Protein AF-A0A519BKD5-F1 (afdb_monomer)

Sequence (151 aa):
MDFRKSNKISNFLIKERFYGYGSNQFYNVLSQEQIDLIDDLTKEISFEKAEEIFNAKNYEDPSMRGRQSINPLKKIGLVLIKDGKVLHPTQKPEEMLKRIILASSNKGDIVLDPFLGSGTTAYIAKKYGRNWIGIEQDKQYVKIAEERMKK

pLDDT: mean 74.2, std 19.15, range [37.12, 98.5]

Secondary structure (DSSP, 8-state):
--TTTT-EEEHHHHHHHSTTTTSHHHHTTS-HHHHHHHH-TT-EEEHHHHHHHHHTT-----SS-SSS---HHHHH----EETTEE--TT---HHHHHHHHHHH--TTPEEEETT-TTTHHHHHHHHTT-EEEE----HHHHHHHHHHHT-

Mean predicted aligned error: 13.87 Å

Structure (mmCIF, N/CA/C/O backbone):
data_AF-A0A519BKD5-F1
#
_entry.id   AF-A0A519BKD5-F1
#
loop_
_atom_site.group_PDB
_atom_site.id
_atom_site.type_symbol
_atom_site.label_atom_id
_atom_site.label_alt_id
_atom_site.label_comp_id
_atom_site.label_asym_id
_atom_site.label_entity_id
_atom_site.label_seq_id
_atom_site.pdbx_PDB_ins_code
_atom_site.Cartn_x
_atom_site.Cartn_y
_atom_site.Cartn_z
_atom_site.occupancy
_atom_site.B_iso_or_equiv
_atom_site.auth_seq_id
_atom_site.auth_comp_id
_atom_site.auth_asym_id
_atom_site.auth_atom_id
_atom_site.pdbx_PDB_model_num
ATOM 1 N N . MET A 1 1 ? 1.655 25.065 -18.951 1.00 37.12 1 MET A N 1
ATOM 2 C CA . MET A 1 1 ? 3.046 24.586 -18.815 1.00 37.12 1 MET A CA 1
ATOM 3 C C . MET A 1 1 ? 3.014 23.094 -19.093 1.00 37.12 1 MET A C 1
ATOM 5 O O . MET A 1 1 ? 2.212 22.408 -18.471 1.00 37.12 1 MET A O 1
ATOM 9 N N . ASP A 1 2 ? 3.725 22.633 -20.121 1.00 39.66 2 ASP A N 1
ATOM 10 C CA . ASP A 1 2 ? 3.624 21.256 -20.618 1.00 39.66 2 ASP A CA 1
ATOM 11 C C . ASP A 1 2 ? 4.171 20.279 -19.567 1.00 39.66 2 ASP A C 1
ATOM 13 O O . ASP A 1 2 ? 5.379 20.203 -19.346 1.00 39.66 2 ASP A O 1
ATOM 17 N N . PHE A 1 3 ? 3.263 19.582 -18.877 1.00 39.22 3 PHE A N 1
ATOM 18 C CA . PHE A 1 3 ? 3.542 18.702 -17.733 1.00 39.22 3 PHE A CA 1
ATOM 19 C C . PHE A 1 3 ? 4.550 17.583 -18.047 1.00 39.22 3 PHE A C 1
ATOM 21 O O . PHE A 1 3 ? 5.060 16.947 -17.130 1.00 39.22 3 PHE A O 1
ATOM 28 N N . ARG A 1 4 ? 4.814 17.317 -19.332 1.00 45.62 4 ARG A N 1
ATOM 29 C CA . ARG A 1 4 ? 5.665 16.224 -19.819 1.00 45.62 4 ARG A CA 1
ATOM 30 C C . ARG A 1 4 ? 7.160 16.550 -19.763 1.00 45.62 4 ARG A C 1
ATOM 32 O O . ARG A 1 4 ? 7.947 15.649 -19.505 1.00 45.62 4 ARG A O 1
ATOM 39 N N . LYS A 1 5 ? 7.538 17.827 -19.902 1.00 48.81 5 LYS A N 1
ATOM 40 C CA . LYS A 1 5 ? 8.941 18.246 -20.101 1.00 48.81 5 LYS A CA 1
ATOM 41 C C . LYS A 1 5 ? 9.814 18.237 -18.841 1.00 48.81 5 LYS A C 1
ATOM 43 O O . LYS A 1 5 ? 11.030 18.330 -18.939 1.00 48.81 5 LYS A O 1
ATOM 48 N N . SER A 1 6 ? 9.215 18.169 -17.650 1.00 52.66 6 SER A N 1
ATOM 49 C CA . SER A 1 6 ? 9.945 18.205 -16.370 1.00 52.66 6 SER A CA 1
ATOM 50 C C . SER A 1 6 ? 10.060 16.847 -15.675 1.00 52.66 6 SER A C 1
ATOM 52 O O . SER A 1 6 ? 10.684 16.768 -14.619 1.00 52.66 6 SER A O 1
ATOM 54 N N . ASN A 1 7 ? 9.445 15.790 -16.216 1.00 57.78 7 ASN A N 1
ATOM 55 C CA . ASN A 1 7 ? 9.379 14.494 -15.544 1.00 57.78 7 ASN A CA 1
ATOM 56 C C . ASN A 1 7 ? 10.500 13.567 -16.016 1.00 57.78 7 ASN A C 1
ATOM 58 O O . ASN A 1 7 ? 10.767 13.432 -17.211 1.00 57.78 7 ASN A O 1
ATOM 62 N N . LYS A 1 8 ? 11.119 12.885 -15.054 1.00 61.03 8 LYS A N 1
ATOM 63 C CA . LYS A 1 8 ? 12.074 11.805 -15.290 1.00 61.03 8 LYS A CA 1
ATOM 64 C C . LYS A 1 8 ? 11.456 10.468 -14.892 1.00 61.03 8 LYS A C 1
ATOM 66 O O . LYS A 1 8 ? 10.539 10.424 -14.073 1.00 61.03 8 LYS A O 1
ATOM 71 N N . ILE A 1 9 ? 11.948 9.384 -15.476 1.00 64.31 9 ILE A N 1
ATOM 72 C CA . ILE A 1 9 ? 11.529 8.012 -15.194 1.00 64.31 9 ILE A CA 1
ATOM 73 C C . ILE A 1 9 ? 12.740 7.254 -14.658 1.00 64.31 9 ILE A C 1
ATOM 75 O O . ILE A 1 9 ? 13.812 7.274 -15.256 1.00 64.31 9 ILE A O 1
ATOM 79 N N . SER A 1 10 ? 12.566 6.590 -13.518 1.00 64.56 10 SER A N 1
ATOM 80 C CA . SER A 1 10 ? 13.600 5.733 -12.941 1.00 64.56 10 SER A CA 1
ATOM 81 C C . SER A 1 10 ? 13.674 4.407 -13.697 1.00 64.56 10 SER A C 1
ATOM 83 O O . SER A 1 10 ? 12.657 3.719 -13.839 1.00 64.56 10 SER A O 1
ATOM 85 N N . ASN A 1 11 ? 14.879 4.010 -14.104 1.00 64.75 11 ASN A N 1
ATOM 86 C CA . ASN A 1 11 ? 15.125 2.714 -14.740 1.00 64.75 11 ASN A CA 1
ATOM 87 C C . ASN A 1 11 ? 14.787 1.529 -13.823 1.00 64.75 11 ASN A C 1
ATOM 89 O O . ASN A 1 11 ? 14.297 0.499 -14.284 1.00 64.75 11 ASN A O 1
ATOM 93 N N . PHE A 1 12 ? 14.917 1.700 -12.504 1.00 58.62 12 PHE A N 1
ATOM 94 C CA . PHE A 1 12 ? 14.463 0.711 -11.525 1.00 58.62 12 PHE A CA 1
ATOM 95 C C . PHE A 1 12 ? 12.966 0.384 -11.672 1.00 58.62 12 PHE A C 1
ATOM 97 O O . PHE A 1 12 ? 12.564 -0.776 -11.608 1.00 58.62 12 PHE A O 1
ATOM 104 N N . LEU A 1 13 ? 12.125 1.390 -11.940 1.00 59.19 13 LEU A N 1
ATOM 105 C CA . LEU A 1 13 ? 10.697 1.161 -12.179 1.00 59.19 13 LEU A CA 1
ATOM 106 C C . LEU A 1 13 ? 10.431 0.485 -13.518 1.00 59.19 13 LEU A C 1
ATOM 108 O O . LEU A 1 13 ? 9.419 -0.207 -13.639 1.00 59.19 13 LEU A O 1
ATOM 112 N N . ILE A 1 14 ? 11.307 0.693 -14.505 1.00 66.25 14 ILE A N 1
ATOM 113 C CA . ILE A 1 14 ? 11.213 0.003 -15.788 1.00 66.25 14 ILE A CA 1
ATOM 114 C C . ILE A 1 14 ? 11.354 -1.500 -15.555 1.00 66.25 14 ILE A C 1
ATOM 116 O O . ILE A 1 14 ? 10.453 -2.259 -15.906 1.00 66.25 14 ILE A O 1
ATOM 120 N N . LYS A 1 15 ? 12.392 -1.919 -14.834 1.00 66.00 15 LYS A N 1
ATOM 121 C CA . LYS A 1 15 ? 12.595 -3.323 -14.463 1.00 66.00 15 LYS A CA 1
ATOM 122 C C . LYS A 1 15 ? 11.409 -3.939 -13.711 1.00 66.00 15 LYS A C 1
ATOM 124 O O . LYS A 1 15 ? 10.929 -5.002 -14.089 1.00 66.00 15 LYS A O 1
ATOM 129 N N . GLU A 1 16 ? 10.926 -3.281 -12.659 1.00 60.91 16 GLU A N 1
ATOM 130 C CA . GLU A 1 16 ? 9.916 -3.870 -11.763 1.00 60.91 16 GLU A CA 1
ATOM 131 C C . GLU A 1 16 ? 8.499 -3.899 -12.358 1.00 60.91 16 GLU A C 1
ATOM 133 O O . GLU A 1 16 ? 7.660 -4.704 -11.953 1.00 60.91 16 GLU A O 1
ATOM 138 N N . ARG A 1 17 ? 8.182 -2.992 -13.292 1.00 58.53 17 ARG A N 1
ATOM 139 C CA . ARG A 1 17 ? 6.793 -2.775 -13.742 1.00 58.53 17 ARG A CA 1
ATOM 140 C C . ARG A 1 17 ? 6.544 -3.124 -15.202 1.00 58.53 17 ARG A C 1
ATOM 142 O O . ARG A 1 17 ? 5.379 -3.161 -15.612 1.00 58.53 17 ARG A O 1
ATOM 149 N N . PHE A 1 18 ? 7.589 -3.375 -15.987 1.00 65.19 18 PHE A N 1
ATOM 150 C CA . PHE A 1 18 ? 7.457 -3.615 -17.418 1.00 65.19 18 PHE A CA 1
ATOM 151 C C . PHE A 1 18 ? 7.514 -5.107 -17.704 1.00 65.19 18 PHE A C 1
ATOM 153 O O . PHE A 1 18 ? 8.515 -5.788 -17.493 1.00 65.19 18 PHE A O 1
ATOM 160 N N . TYR A 1 19 ? 6.395 -5.618 -18.209 1.00 54.75 19 TYR A N 1
ATOM 161 C CA . TYR A 1 19 ? 6.272 -7.022 -18.557 1.00 54.75 19 TYR A CA 1
ATOM 162 C C . TYR A 1 19 ? 7.242 -7.369 -19.692 1.00 54.75 19 TYR A C 1
ATOM 164 O O . TYR A 1 19 ? 7.214 -6.733 -20.745 1.00 54.75 19 TYR A O 1
ATOM 172 N N . GLY A 1 20 ? 8.090 -8.373 -19.468 1.00 64.69 20 GLY A N 1
ATOM 173 C CA . GLY A 1 20 ? 9.079 -8.828 -20.441 1.00 64.69 20 GLY A CA 1
ATOM 174 C C . GLY A 1 20 ? 10.465 -8.192 -20.312 1.00 64.69 20 GLY A C 1
ATOM 175 O O . GLY A 1 20 ? 11.345 -8.618 -21.054 1.00 64.69 20 GLY A O 1
ATOM 176 N N . TYR A 1 21 ? 10.706 -7.244 -19.393 1.00 71.94 21 TYR A N 1
ATOM 177 C CA . TYR A 1 21 ? 12.068 -6.768 -19.098 1.00 71.94 21 TYR A CA 1
ATOM 178 C C . TYR A 1 21 ? 13.017 -7.958 -18.845 1.00 71.94 21 TYR A C 1
ATOM 180 O O . TYR A 1 21 ? 12.636 -8.916 -18.168 1.00 71.94 21 TYR A O 1
ATOM 188 N N . GLY A 1 22 ? 14.220 -7.940 -19.427 1.00 72.75 22 GLY A N 1
ATOM 189 C CA . GLY A 1 22 ? 15.150 -9.076 -19.383 1.00 72.75 22 GLY A CA 1
ATOM 190 C C . GLY A 1 22 ? 14.951 -10.132 -20.484 1.00 72.75 22 GLY A C 1
ATOM 191 O O . GLY A 1 22 ? 15.776 -11.032 -20.616 1.00 72.75 22 GLY A O 1
ATOM 192 N N . SER A 1 23 ? 13.884 -10.056 -21.287 1.00 78.19 23 SER A N 1
ATOM 193 C CA . SER A 1 23 ? 13.641 -11.005 -22.384 1.00 78.19 23 SER A CA 1
ATOM 194 C C . SER A 1 23 ? 14.219 -10.525 -23.716 1.00 78.19 23 SER A C 1
ATOM 196 O O . SER A 1 23 ? 14.228 -9.331 -24.012 1.00 78.19 23 SER A O 1
ATOM 198 N N . ASN A 1 24 ? 14.591 -11.463 -24.594 1.00 77.62 24 ASN A N 1
ATOM 199 C CA . ASN A 1 24 ? 15.016 -11.135 -25.962 1.00 77.62 24 ASN A CA 1
ATOM 200 C C . ASN A 1 24 ? 13.957 -10.307 -26.709 1.00 77.62 24 ASN A C 1
ATOM 202 O O . ASN A 1 24 ? 14.295 -9.381 -27.438 1.00 77.62 24 ASN A O 1
ATOM 206 N N . GLN A 1 25 ? 12.668 -10.574 -26.478 1.00 73.00 25 GLN A N 1
ATOM 207 C CA . GLN A 1 25 ? 11.566 -9.804 -27.063 1.00 73.00 25 GLN A CA 1
ATOM 208 C C . GLN A 1 25 ? 11.508 -8.354 -26.549 1.00 73.00 25 GLN A C 1
ATOM 210 O O . GLN A 1 25 ? 11.042 -7.452 -27.246 1.00 73.00 25 GLN A O 1
ATOM 215 N N . PHE A 1 26 ? 11.998 -8.088 -25.340 1.00 74.62 26 PHE A N 1
ATOM 216 C CA . PHE A 1 26 ? 12.087 -6.734 -24.801 1.00 74.62 26 PHE A CA 1
ATOM 217 C C . PHE A 1 26 ? 13.289 -5.952 -25.334 1.00 74.62 26 PHE A C 1
ATOM 219 O O . PHE A 1 26 ? 13.199 -4.734 -25.435 1.00 74.62 26 PHE A O 1
ATOM 226 N N . TYR A 1 27 ? 14.345 -6.602 -25.814 1.00 81.25 27 TYR A N 1
ATOM 227 C CA . TYR A 1 27 ? 15.517 -5.897 -26.354 1.00 81.25 27 TYR A CA 1
ATOM 228 C C . TYR A 1 27 ? 15.605 -5.887 -27.888 1.00 81.25 27 TYR A C 1
ATOM 230 O O . TYR A 1 27 ? 16.232 -5.002 -28.450 1.00 81.25 27 TYR A O 1
ATOM 238 N N . ASN A 1 28 ? 14.900 -6.786 -28.583 1.00 80.19 28 ASN A N 1
ATOM 239 C CA . ASN A 1 28 ? 15.027 -7.042 -30.031 1.00 80.19 28 ASN A CA 1
ATOM 240 C C . ASN A 1 28 ? 14.899 -5.854 -31.013 1.00 80.19 28 ASN A C 1
ATOM 242 O O . ASN A 1 28 ? 15.297 -6.008 -32.161 1.00 80.19 28 ASN A O 1
ATOM 246 N N . VAL A 1 29 ? 14.320 -4.717 -30.618 1.00 82.00 29 VAL A N 1
ATOM 247 C CA . VAL A 1 29 ? 14.152 -3.529 -31.487 1.00 82.00 29 VAL A CA 1
ATOM 248 C C . VAL A 1 29 ? 14.803 -2.274 -30.905 1.00 82.00 29 VAL A C 1
ATOM 250 O O . VAL A 1 29 ? 14.583 -1.178 -31.409 1.00 82.00 29 VAL A O 1
ATOM 253 N N . LEU A 1 30 ? 15.567 -2.424 -29.821 1.00 82.56 30 LEU A N 1
ATOM 254 C CA . LEU A 1 30 ? 16.282 -1.329 -29.175 1.00 82.56 30 LEU A CA 1
ATOM 255 C C . LEU A 1 30 ? 17.727 -1.290 -29.674 1.00 82.56 30 LEU A C 1
ATOM 257 O O . LEU A 1 30 ? 18.336 -2.334 -29.912 1.00 82.56 30 LEU A O 1
ATOM 261 N N . SER A 1 31 ? 18.284 -0.089 -29.819 1.00 86.75 31 SER A N 1
ATOM 262 C CA . SER A 1 31 ? 19.718 0.069 -30.075 1.00 86.75 31 SER A CA 1
ATOM 263 C C . SER A 1 31 ? 20.531 -0.280 -28.826 1.00 86.75 31 SER A C 1
ATOM 265 O O . SER A 1 31 ? 20.029 -0.173 -27.709 1.00 86.75 31 SER A O 1
ATOM 267 N N . GLN A 1 32 ? 21.809 -0.638 -28.989 1.00 84.19 32 GLN A N 1
ATOM 268 C CA . GLN A 1 32 ? 22.679 -0.946 -27.846 1.00 84.19 32 GLN A CA 1
ATOM 269 C C . GLN A 1 32 ? 22.750 0.217 -26.841 1.00 84.19 32 GLN A C 1
ATOM 271 O O . GLN A 1 32 ? 22.662 -0.002 -25.642 1.00 84.19 32 GLN A O 1
ATOM 276 N N . GLU A 1 33 ? 22.789 1.460 -27.328 1.00 85.69 33 GLU A N 1
ATOM 277 C CA . GLU A 1 33 ? 22.758 2.661 -26.484 1.00 85.69 33 GLU A CA 1
ATOM 278 C C . GLU A 1 33 ? 21.468 2.759 -25.649 1.00 85.69 33 GLU A C 1
ATOM 280 O O . GLU A 1 33 ? 21.506 3.125 -24.475 1.00 85.69 33 GLU A O 1
ATOM 285 N N . GLN A 1 34 ? 20.315 2.409 -26.229 1.00 83.81 34 GLN A N 1
ATOM 286 C CA . GLN A 1 34 ? 19.040 2.381 -25.508 1.00 83.81 34 GLN A CA 1
ATOM 287 C C . GLN A 1 34 ? 19.004 1.248 -24.474 1.00 83.81 34 GLN A C 1
ATOM 289 O O . GLN A 1 34 ? 18.456 1.442 -23.392 1.00 83.81 34 GLN A O 1
ATOM 294 N N . ILE A 1 35 ? 19.592 0.091 -24.787 1.00 83.94 35 ILE A N 1
ATOM 295 C CA . ILE A 1 35 ? 19.703 -1.046 -23.863 1.00 83.94 35 ILE A CA 1
ATOM 296 C C . ILE A 1 35 ? 20.567 -0.659 -22.660 1.00 83.94 35 ILE A C 1
ATOM 298 O O . ILE A 1 35 ? 20.094 -0.740 -21.528 1.00 83.94 35 ILE A O 1
ATOM 302 N N . ASP A 1 36 ? 21.775 -0.150 -22.904 1.00 84.88 36 ASP A N 1
ATOM 303 C CA . ASP A 1 36 ? 22.713 0.274 -21.859 1.00 84.88 36 ASP A CA 1
ATOM 304 C C . ASP A 1 36 ? 22.093 1.354 -20.961 1.00 84.88 36 ASP A C 1
ATOM 306 O O . ASP A 1 36 ? 22.282 1.364 -19.742 1.00 84.88 36 ASP A O 1
ATOM 310 N N . LEU A 1 37 ? 21.310 2.257 -21.557 1.00 81.69 37 LEU A N 1
ATOM 311 C CA . LEU A 1 37 ? 20.609 3.300 -20.825 1.00 81.69 37 LEU A CA 1
ATOM 312 C C . LEU A 1 37 ? 19.493 2.745 -19.935 1.00 81.69 37 LEU A C 1
ATOM 314 O O . LEU A 1 37 ? 19.326 3.255 -18.834 1.00 81.69 37 LEU A O 1
ATOM 318 N N . ILE A 1 38 ? 18.723 1.755 -20.390 1.00 77.19 38 ILE A N 1
ATOM 319 C CA . ILE A 1 38 ? 17.604 1.161 -19.637 1.00 77.19 38 ILE A CA 1
ATOM 320 C C . ILE A 1 38 ? 18.103 0.218 -18.534 1.00 77.19 38 ILE A C 1
ATOM 322 O O . ILE A 1 38 ? 17.506 0.167 -17.457 1.00 77.19 38 ILE A O 1
ATOM 326 N N . ASP A 1 39 ? 19.181 -0.521 -18.791 1.00 81.00 39 ASP A N 1
ATOM 327 C CA . ASP A 1 39 ? 19.734 -1.503 -17.855 1.00 81.00 39 ASP A CA 1
ATOM 328 C C . ASP A 1 39 ? 20.587 -0.861 -16.752 1.00 81.00 39 ASP A C 1
ATOM 330 O O . ASP A 1 39 ? 20.804 -1.468 -15.699 1.00 81.00 39 ASP A O 1
ATOM 334 N N . ASP A 1 40 ? 21.005 0.396 -16.924 1.00 80.50 40 ASP A N 1
ATOM 335 C CA . ASP A 1 40 ? 21.606 1.177 -15.848 1.00 80.50 40 ASP A CA 1
ATOM 336 C C . ASP A 1 40 ? 20.540 1.622 -14.833 1.00 80.50 40 ASP A C 1
ATOM 338 O O . ASP A 1 40 ? 19.983 2.724 -14.886 1.00 80.50 40 ASP A O 1
ATOM 342 N N . LEU A 1 41 ? 20.269 0.752 -13.860 1.00 71.12 41 LEU A N 1
ATOM 343 C CA . LEU A 1 41 ? 19.271 0.969 -12.805 1.00 71.12 41 LEU A CA 1
ATOM 344 C C . LEU A 1 41 ? 19.587 2.157 -11.881 1.00 71.12 41 LEU A C 1
ATOM 346 O O . LEU A 1 41 ? 18.731 2.542 -11.081 1.00 71.12 41 LEU A O 1
ATOM 350 N N . THR A 1 42 ? 20.794 2.726 -11.963 1.00 69.69 42 THR A N 1
ATOM 351 C CA . THR A 1 42 ? 21.203 3.894 -11.168 1.00 69.69 42 THR A CA 1
ATOM 352 C C . THR A 1 42 ? 20.817 5.218 -11.822 1.00 69.69 42 THR A C 1
ATOM 354 O O . THR A 1 42 ? 20.847 6.260 -11.165 1.00 69.69 42 THR A O 1
ATOM 357 N N . LYS A 1 43 ? 20.429 5.186 -13.101 1.00 70.00 43 LYS A N 1
ATOM 358 C CA . LYS A 1 43 ? 20.093 6.370 -13.887 1.00 70.00 43 LYS A CA 1
ATOM 359 C C . LYS A 1 43 ? 18.590 6.623 -13.974 1.00 70.00 43 LYS A C 1
ATOM 361 O O . LYS A 1 43 ? 17.736 5.750 -13.798 1.00 70.00 43 LYS A O 1
ATOM 366 N N . GLU A 1 44 ? 18.290 7.879 -14.270 1.00 71.44 44 GLU A N 1
ATOM 367 C CA . GLU A 1 44 ? 16.967 8.346 -14.654 1.00 71.44 44 GLU A CA 1
ATOM 368 C C . GLU A 1 44 ? 17.000 8.775 -16.121 1.00 71.44 44 GLU A C 1
ATOM 370 O O . GLU A 1 44 ? 17.962 9.409 -16.564 1.00 71.44 44 GLU A O 1
ATOM 375 N N . ILE A 1 45 ? 15.930 8.489 -16.856 1.00 73.75 45 ILE A N 1
ATOM 376 C CA . ILE A 1 45 ? 15.756 8.928 -18.244 1.00 73.75 45 ILE A CA 1
ATOM 377 C C . ILE A 1 45 ? 14.671 9.999 -18.331 1.00 73.75 45 ILE A C 1
ATOM 379 O O . ILE A 1 45 ? 13.736 10.011 -17.527 1.00 73.75 45 ILE A O 1
ATOM 383 N N . SER A 1 46 ? 14.783 10.923 -19.288 1.00 73.88 46 SER A N 1
ATOM 384 C CA . SER A 1 46 ? 13.707 11.893 -19.519 1.00 73.88 46 SER A CA 1
ATOM 385 C C . SER A 1 46 ? 12.470 11.198 -20.084 1.00 73.88 46 SER A C 1
ATOM 387 O O . SER A 1 46 ? 12.563 10.130 -20.699 1.00 73.88 46 SER A O 1
ATOM 389 N N . PHE A 1 47 ? 11.303 11.810 -19.888 1.00 67.94 47 PHE A N 1
ATOM 390 C CA . PHE A 1 47 ? 10.061 11.304 -20.461 1.00 67.94 47 PHE A CA 1
ATOM 391 C C . PHE A 1 47 ? 10.144 11.185 -21.989 1.00 67.94 47 PHE A C 1
ATOM 393 O O . PHE A 1 47 ? 9.718 10.171 -22.532 1.00 67.94 47 PHE A O 1
ATOM 400 N N . GLU A 1 48 ? 10.743 12.163 -22.674 1.00 72.81 48 GLU A N 1
ATOM 401 C CA . GLU A 1 48 ? 10.901 12.124 -24.133 1.00 72.81 48 GLU A CA 1
ATOM 402 C C . GLU A 1 48 ? 11.763 10.937 -24.572 1.00 72.81 48 GLU A C 1
ATOM 404 O O . GLU A 1 48 ? 11.429 10.249 -25.536 1.00 72.81 48 GLU A O 1
ATOM 409 N N . LYS A 1 49 ? 12.846 10.648 -23.837 1.00 76.94 49 LYS A N 1
ATOM 410 C CA . LYS A 1 49 ? 13.724 9.522 -24.168 1.00 76.94 49 LYS A CA 1
ATOM 411 C C . LYS A 1 49 ? 13.052 8.178 -23.901 1.00 76.94 49 LYS A C 1
ATOM 413 O O . LYS A 1 49 ? 13.202 7.246 -24.686 1.00 76.94 49 LYS A O 1
ATOM 418 N N . ALA A 1 50 ? 12.271 8.085 -22.828 1.00 75.31 50 ALA A N 1
ATOM 419 C CA . ALA A 1 50 ? 11.439 6.918 -22.567 1.00 75.31 50 ALA A CA 1
ATOM 420 C C . ALA A 1 50 ? 10.377 6.722 -23.663 1.00 75.31 50 ALA A C 1
ATOM 422 O O . ALA A 1 50 ? 10.142 5.600 -24.102 1.00 75.31 50 ALA A O 1
ATOM 423 N N . GLU A 1 51 ? 9.748 7.802 -24.126 1.00 72.00 51 GLU A N 1
ATOM 424 C CA . GLU A 1 51 ? 8.761 7.775 -25.207 1.00 72.00 51 GLU A CA 1
ATOM 425 C C . GLU A 1 51 ? 9.369 7.303 -26.527 1.00 72.00 51 GLU A C 1
ATOM 427 O O . GLU A 1 51 ? 8.786 6.439 -27.177 1.00 72.00 51 GLU A O 1
ATOM 432 N N . GLU A 1 52 ? 10.566 7.769 -26.878 1.00 77.12 52 GLU A N 1
ATOM 433 C CA . GLU A 1 52 ? 11.327 7.275 -28.032 1.00 77.12 52 GLU A CA 1
ATOM 434 C C . GLU A 1 52 ? 11.540 5.751 -27.961 1.00 77.12 52 GLU A C 1
ATOM 436 O O . GLU A 1 52 ? 11.187 5.021 -28.890 1.00 77.12 52 GLU A O 1
ATOM 441 N N . ILE A 1 53 ? 12.042 5.260 -26.825 1.00 76.50 53 ILE A N 1
ATOM 442 C CA . ILE A 1 53 ? 12.331 3.839 -26.581 1.00 76.50 53 ILE A CA 1
ATOM 443 C C . ILE A 1 53 ? 11.060 2.983 -26.663 1.00 76.50 53 ILE A C 1
ATOM 445 O O . ILE A 1 53 ? 11.041 1.927 -27.298 1.00 76.50 53 ILE A O 1
ATOM 449 N N . PHE A 1 54 ? 9.982 3.414 -26.006 1.00 72.50 54 PHE A N 1
ATOM 450 C CA . PHE A 1 54 ? 8.748 2.635 -25.941 1.00 72.50 54 PHE A CA 1
ATOM 451 C C . PHE A 1 54 ? 7.901 2.768 -27.209 1.00 72.50 54 PHE A C 1
ATOM 453 O O . PHE A 1 54 ? 7.166 1.841 -27.535 1.00 72.50 54 PHE A O 1
ATOM 460 N N . ASN A 1 55 ? 8.020 3.845 -27.980 1.00 72.38 55 ASN A N 1
ATOM 461 C CA . ASN A 1 55 ? 7.363 3.929 -29.284 1.00 72.38 55 ASN A CA 1
ATOM 462 C C . ASN A 1 55 ? 8.085 3.086 -30.343 1.00 72.38 55 ASN A C 1
ATOM 464 O O . ASN A 1 55 ? 7.410 2.487 -31.176 1.00 72.38 55 ASN A O 1
ATOM 468 N N . ALA A 1 56 ? 9.414 2.926 -30.257 1.00 71.88 56 ALA A N 1
ATOM 469 C CA . ALA A 1 56 ? 10.174 2.024 -31.135 1.00 71.88 56 ALA A CA 1
ATOM 470 C C . ALA A 1 56 ? 9.702 0.557 -31.056 1.00 71.88 56 ALA A C 1
ATOM 472 O O . ALA A 1 56 ? 9.897 -0.223 -31.986 1.00 71.88 56 ALA A O 1
ATOM 473 N N . LYS A 1 57 ? 9.029 0.181 -29.962 1.00 69.88 57 LYS A N 1
ATOM 474 C CA . LYS A 1 57 ? 8.453 -1.152 -29.757 1.00 69.88 57 LYS A CA 1
ATOM 475 C C . LYS A 1 57 ? 7.186 -1.437 -30.562 1.00 69.88 57 LYS A C 1
ATOM 477 O O . LYS A 1 57 ? 6.770 -2.592 -30.559 1.00 69.88 57 LYS A O 1
ATOM 482 N N . ASN A 1 58 ? 6.589 -0.438 -31.226 1.00 65.81 58 ASN A N 1
AT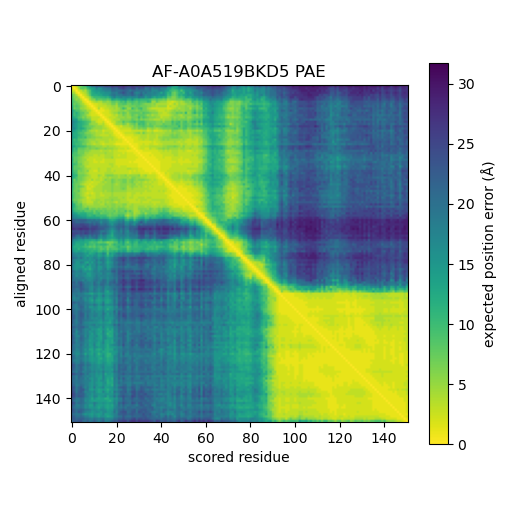OM 483 C CA . ASN A 1 58 ? 5.356 -0.576 -32.015 1.00 65.81 58 ASN A CA 1
ATOM 484 C C . ASN A 1 58 ? 4.283 -1.410 -31.290 1.00 65.81 58 ASN A C 1
ATOM 486 O O . ASN A 1 58 ? 3.774 -2.395 -31.815 1.00 65.81 58 ASN A O 1
ATOM 490 N N . TYR A 1 59 ? 3.975 -1.035 -30.044 1.00 63.34 59 TYR A N 1
ATOM 491 C CA . TYR A 1 59 ? 2.947 -1.702 -29.246 1.00 63.34 59 TYR A CA 1
ATOM 492 C C . TYR A 1 59 ? 1.582 -1.644 -29.957 1.00 63.34 59 TYR A C 1
ATOM 494 O O . TYR A 1 59 ? 0.961 -0.580 -30.006 1.00 63.34 59 TYR A O 1
ATOM 502 N N . GLU A 1 60 ? 1.098 -2.774 -30.474 1.00 55.59 60 GLU A N 1
ATOM 503 C CA . GLU A 1 60 ? -0.288 -2.920 -30.928 1.00 55.59 60 GLU A CA 1
ATOM 504 C C . GLU A 1 60 ? -1.188 -3.093 -29.699 1.00 55.59 60 GLU A C 1
ATOM 506 O O . GLU A 1 60 ? -1.058 -4.070 -28.964 1.00 55.59 60 GLU A O 1
ATOM 511 N N . ASP A 1 61 ? -2.056 -2.113 -29.430 1.00 51.44 61 ASP A N 1
ATOM 512 C CA . ASP A 1 61 ? -3.005 -2.152 -28.310 1.00 51.44 61 ASP A CA 1
ATOM 513 C C . ASP A 1 61 ? -4.182 -3.068 -28.696 1.00 51.44 61 ASP A C 1
ATOM 515 O O . ASP A 1 61 ? -4.998 -2.678 -29.540 1.00 51.44 61 ASP A O 1
ATOM 519 N N . PRO A 1 62 ? -4.287 -4.303 -28.167 1.00 47.00 62 PRO A N 1
ATOM 520 C CA . PRO A 1 62 ? -5.355 -5.203 -28.563 1.00 47.00 62 PRO A CA 1
ATOM 521 C C . PRO A 1 62 ? -6.664 -4.753 -27.910 1.00 47.00 62 PRO A C 1
ATOM 523 O O . PRO A 1 62 ? -6.708 -4.397 -26.733 1.00 47.00 62 PRO A O 1
ATOM 526 N N . SER A 1 63 ? -7.773 -4.868 -28.638 1.00 48.62 63 SER A N 1
ATOM 527 C CA . SER A 1 63 ? -9.120 -4.515 -28.165 1.00 48.62 63 SER A CA 1
ATOM 528 C C . SER A 1 63 ? -9.636 -5.353 -26.978 1.00 48.62 63 SER A C 1
ATOM 530 O O . SER A 1 63 ? -10.734 -5.097 -26.482 1.00 48.62 63 SER A O 1
ATOM 532 N N . MET A 1 64 ? -8.869 -6.335 -26.486 1.00 40.22 64 MET A N 1
ATOM 533 C CA . MET A 1 64 ? -9.239 -7.205 -25.367 1.00 40.22 64 MET A CA 1
ATOM 534 C C . MET A 1 64 ? -8.132 -7.342 -24.315 1.00 40.22 64 MET A C 1
ATOM 536 O O . MET A 1 64 ? -6.949 -7.470 -24.623 1.00 40.22 64 MET A O 1
ATOM 540 N N . ARG A 1 65 ? -8.553 -7.388 -23.040 1.00 48.94 65 ARG A N 1
ATOM 541 C CA . ARG A 1 65 ? -7.711 -7.688 -21.869 1.00 48.94 65 ARG A CA 1
ATOM 542 C C . ARG A 1 65 ? -7.111 -9.097 -21.990 1.00 48.94 65 ARG A C 1
ATOM 544 O O . ARG A 1 65 ? -7.725 -10.077 -21.583 1.00 48.94 65 ARG A O 1
ATOM 551 N N . GLY A 1 66 ? -5.889 -9.174 -22.503 1.00 40.00 66 GLY A N 1
ATOM 552 C CA . GLY A 1 66 ? -5.019 -10.349 -22.519 1.00 40.00 66 GLY A CA 1
ATOM 553 C C . GLY A 1 66 ? -3.568 -9.931 -22.268 1.00 40.00 66 GLY A C 1
ATOM 554 O O . GLY A 1 66 ? -3.256 -8.745 -22.299 1.00 40.00 66 GLY A O 1
ATOM 555 N N . ARG A 1 67 ? -2.685 -10.892 -21.962 1.00 44.59 67 ARG A N 1
ATOM 556 C CA . ARG A 1 67 ? -1.250 -10.705 -21.645 1.00 44.59 67 ARG A CA 1
ATOM 557 C C . ARG A 1 67 ? -0.429 -10.217 -22.855 1.00 44.59 67 ARG A C 1
ATOM 559 O O . ARG A 1 67 ? 0.510 -10.885 -23.271 1.00 44.59 67 ARG A O 1
ATOM 566 N N . GLN A 1 68 ? -0.786 -9.077 -23.430 1.00 49.38 68 GLN A N 1
ATOM 567 C CA . GLN A 1 68 ? 0.013 -8.383 -24.431 1.00 49.38 68 GLN A CA 1
ATOM 568 C C . GLN A 1 68 ? 0.176 -6.909 -24.060 1.00 49.38 68 GLN A C 1
ATOM 570 O O . GLN A 1 68 ? -0.568 -6.329 -23.266 1.00 49.38 68 GLN A O 1
ATOM 575 N N . SER A 1 69 ? 1.286 -6.375 -24.540 1.00 50.19 69 SER A N 1
ATOM 576 C CA . SER A 1 69 ? 2.017 -5.245 -23.997 1.00 50.19 69 SER A CA 1
ATOM 577 C C . SER A 1 69 ? 1.336 -3.918 -24.332 1.00 50.19 69 SER A C 1
ATOM 579 O O . SER A 1 69 ? 1.642 -3.293 -25.337 1.00 50.19 69 SER A O 1
ATOM 581 N N . ILE A 1 70 ? 0.420 -3.448 -23.481 1.00 53.97 70 ILE A N 1
ATOM 582 C CA . ILE A 1 70 ? 0.002 -2.036 -23.510 1.00 53.97 70 ILE A CA 1
ATOM 583 C C . ILE A 1 70 ? 1.264 -1.182 -23.367 1.00 53.97 70 ILE A C 1
ATOM 585 O O . ILE A 1 70 ? 2.083 -1.491 -22.494 1.00 53.97 70 ILE A O 1
ATOM 589 N N . ASN A 1 71 ? 1.395 -0.109 -24.166 1.00 58.84 71 ASN A N 1
ATOM 590 C CA . ASN A 1 71 ? 2.494 0.849 -24.020 1.00 58.84 71 ASN A CA 1
ATOM 591 C C . ASN A 1 71 ? 2.612 1.213 -22.528 1.00 58.84 71 ASN A C 1
ATOM 593 O O . ASN A 1 71 ? 1.675 1.778 -21.952 1.00 58.84 71 ASN A O 1
ATOM 597 N N . PRO A 1 72 ? 3.723 0.873 -21.869 1.00 57.38 72 PRO A N 1
ATOM 598 C CA . PRO A 1 72 ? 3.821 1.032 -20.428 1.00 57.38 72 PRO A CA 1
ATOM 599 C C . PRO A 1 72 ? 3.699 2.487 -19.963 1.00 57.38 72 PRO A C 1
ATOM 601 O O . PRO A 1 72 ? 3.216 2.722 -18.859 1.00 57.38 72 PRO A O 1
ATOM 604 N N . LEU A 1 73 ? 4.030 3.467 -20.815 1.00 58.75 73 LEU A N 1
ATOM 605 C CA . LEU A 1 73 ? 3.766 4.885 -20.544 1.00 58.75 73 LEU A CA 1
ATOM 606 C C . LEU A 1 73 ? 2.262 5.169 -20.428 1.00 58.75 73 LEU A C 1
ATOM 608 O O . LEU A 1 73 ? 1.848 5.958 -19.579 1.00 58.75 73 LEU A O 1
ATOM 612 N N . LYS A 1 74 ? 1.433 4.478 -21.224 1.00 55.84 74 LYS A N 1
ATOM 613 C CA . LYS A 1 74 ? -0.036 4.528 -21.130 1.00 55.84 74 LYS A CA 1
ATOM 614 C C . LYS A 1 74 ? -0.568 3.724 -19.938 1.00 55.84 74 LYS A C 1
ATOM 616 O O . LYS A 1 74 ? -1.535 4.148 -19.312 1.00 55.84 74 LYS A O 1
ATOM 621 N N . LYS A 1 75 ? 0.056 2.587 -19.598 1.00 54.94 75 LYS A N 1
ATOM 622 C CA . LYS A 1 75 ? -0.378 1.693 -18.503 1.00 54.94 75 LYS A CA 1
ATOM 623 C C . LYS A 1 75 ? -0.030 2.216 -17.105 1.00 54.94 75 LYS A C 1
ATOM 625 O O . LYS A 1 75 ? -0.776 1.966 -16.163 1.00 54.94 75 LYS A O 1
ATOM 630 N N . ILE A 1 76 ? 1.106 2.898 -16.955 1.00 53.91 76 ILE A N 1
ATOM 631 C CA . ILE A 1 76 ? 1.647 3.300 -15.646 1.00 53.91 76 ILE A CA 1
ATOM 632 C C . ILE A 1 76 ? 1.085 4.643 -15.173 1.00 53.91 76 ILE A C 1
ATOM 634 O O . ILE A 1 76 ? 1.154 4.903 -13.978 1.00 53.91 76 ILE A O 1
ATOM 638 N N . GLY A 1 77 ? 0.484 5.448 -16.059 1.00 46.38 77 GLY A N 1
ATOM 639 C CA . GLY A 1 77 ? -0.223 6.673 -15.682 1.00 46.38 77 GLY A CA 1
ATOM 640 C C . GLY A 1 77 ? 0.618 7.583 -14.785 1.00 46.38 77 GLY A C 1
ATOM 641 O O . GLY A 1 77 ? 0.401 7.618 -13.583 1.00 46.38 77 GLY A O 1
ATOM 642 N N . LEU A 1 78 ? 1.557 8.331 -15.375 1.00 41.16 78 LEU A N 1
ATOM 643 C CA . LEU A 1 78 ? 2.334 9.386 -14.7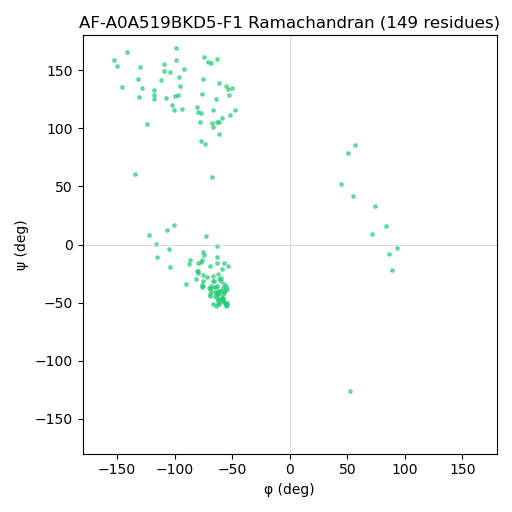04 1.00 41.16 78 LEU A CA 1
ATOM 644 C C . LEU A 1 78 ? 3.099 8.901 -13.455 1.00 41.16 78 LEU A C 1
ATOM 646 O O . LEU A 1 78 ? 2.669 9.084 -12.316 1.00 41.16 78 LEU A O 1
ATOM 650 N N . VAL A 1 79 ? 4.306 8.366 -13.656 1.00 47.00 79 VAL A N 1
ATOM 651 C CA . VAL A 1 79 ? 5.300 8.346 -12.573 1.00 47.00 79 VAL A CA 1
ATOM 652 C C . VAL A 1 79 ? 5.697 9.797 -12.298 1.00 47.00 79 VAL A C 1
ATOM 654 O O . VAL A 1 79 ? 6.457 10.395 -13.053 1.00 47.00 79 VAL A O 1
ATOM 657 N N . LEU A 1 80 ? 5.150 10.383 -11.236 1.00 42.50 80 LEU A N 1
ATOM 658 C CA . LEU A 1 80 ? 5.626 11.656 -10.707 1.00 42.50 80 LEU A CA 1
ATOM 659 C C . LEU A 1 80 ? 6.878 11.381 -9.870 1.00 42.50 80 LEU A C 1
ATOM 661 O O . LEU A 1 80 ? 6.807 10.733 -8.826 1.00 42.50 80 LEU A O 1
ATOM 665 N N . ILE A 1 81 ? 8.024 11.883 -10.319 1.00 46.44 81 ILE A N 1
ATOM 666 C CA . ILE A 1 81 ? 9.202 12.026 -9.463 1.00 46.44 81 ILE A CA 1
ATOM 667 C C . ILE A 1 81 ? 9.158 13.446 -8.905 1.00 46.44 81 ILE A C 1
ATOM 669 O O . ILE A 1 81 ? 9.212 14.415 -9.660 1.00 46.44 81 ILE A O 1
ATOM 673 N N . LYS A 1 82 ? 9.033 13.576 -7.582 1.00 42.75 82 LYS A N 1
ATOM 674 C CA . LYS A 1 82 ? 9.179 14.854 -6.877 1.00 42.75 82 LYS A CA 1
ATOM 675 C C . LYS A 1 82 ? 10.358 14.722 -5.918 1.00 42.75 82 LYS A C 1
ATOM 677 O O . LYS A 1 82 ? 10.391 13.782 -5.127 1.00 42.75 82 LYS A O 1
ATOM 682 N N . ASP A 1 83 ? 11.332 15.623 -6.028 1.00 45.72 83 ASP A N 1
ATOM 683 C CA . ASP A 1 83 ? 12.524 15.675 -5.168 1.00 45.72 83 ASP A CA 1
ATOM 684 C C . ASP A 1 83 ? 13.329 14.354 -5.123 1.00 45.72 83 ASP A C 1
ATOM 686 O O . ASP A 1 83 ? 13.744 13.897 -4.059 1.00 45.72 83 ASP A O 1
ATOM 690 N N . GLY A 1 84 ? 13.503 13.689 -6.276 1.00 41.62 84 GLY A N 1
ATOM 691 C CA . GLY A 1 84 ? 14.275 12.438 -6.390 1.00 41.62 84 GLY A CA 1
ATOM 692 C C . GLY A 1 84 ? 13.608 11.209 -5.761 1.00 41.62 84 GLY A C 1
ATOM 693 O O . GLY A 1 84 ? 14.228 10.154 -5.643 1.00 41.62 84 GLY A O 1
ATOM 694 N N . LYS A 1 85 ? 12.341 11.320 -5.342 1.00 39.78 85 LYS A N 1
ATOM 695 C CA . LYS A 1 85 ? 11.560 10.197 -4.818 1.00 39.78 85 LYS A CA 1
ATOM 696 C C . LYS A 1 85 ? 10.512 9.776 -5.830 1.00 39.78 85 LYS A C 1
ATOM 698 O O . LYS A 1 85 ? 9.674 10.573 -6.252 1.00 39.78 85 LYS A O 1
ATOM 703 N N . VAL A 1 86 ? 10.532 8.489 -6.163 1.00 44.72 86 VAL A N 1
ATOM 704 C CA . VAL A 1 86 ? 9.427 7.824 -6.849 1.00 44.72 86 VAL A CA 1
ATOM 705 C C . VAL A 1 86 ? 8.201 7.918 -5.941 1.00 44.72 86 VAL A C 1
ATOM 707 O O . VAL A 1 86 ? 8.110 7.205 -4.939 1.00 44.72 86 VAL A O 1
ATOM 710 N N . LEU A 1 87 ? 7.241 8.788 -6.270 1.00 46.31 87 LEU A N 1
ATOM 711 C CA . LEU A 1 87 ? 5.901 8.639 -5.712 1.00 46.31 87 LEU A CA 1
ATOM 712 C C . LEU A 1 87 ? 5.343 7.352 -6.299 1.00 46.31 87 LEU A C 1
ATOM 714 O O . LEU A 1 87 ? 5.190 7.236 -7.511 1.00 46.31 87 LEU A O 1
ATOM 718 N N . HIS A 1 88 ? 5.098 6.371 -5.434 1.00 44.41 88 HIS A N 1
ATOM 719 C CA . HIS A 1 88 ? 4.639 5.053 -5.834 1.00 44.41 88 HIS A CA 1
ATOM 720 C C . HIS A 1 88 ? 3.401 5.187 -6.745 1.00 44.41 88 HIS A C 1
ATOM 722 O O . HIS A 1 88 ? 2.338 5.567 -6.248 1.00 44.41 88 HIS A O 1
ATOM 728 N N . PRO A 1 89 ? 3.489 4.860 -8.052 1.00 42.06 89 PRO A N 1
ATOM 729 C CA . PRO A 1 89 ? 2.398 5.133 -8.999 1.00 42.06 89 PRO A CA 1
ATOM 730 C C . PRO A 1 89 ? 1.109 4.366 -8.671 1.00 42.06 89 PRO A C 1
ATOM 732 O O . PRO A 1 89 ? 0.035 4.678 -9.164 1.00 42.06 89 PRO A O 1
ATOM 735 N N . THR A 1 90 ? 1.212 3.336 -7.827 1.00 47.78 90 THR A N 1
ATOM 736 C CA . THR A 1 90 ? 0.103 2.470 -7.404 1.00 47.78 90 THR A CA 1
ATOM 737 C C . THR A 1 90 ? -0.343 2.718 -5.965 1.00 47.78 90 THR A C 1
ATOM 739 O O . THR A 1 90 ? -1.098 1.912 -5.415 1.00 47.78 90 THR A O 1
ATOM 742 N N . GLN A 1 91 ? 0.091 3.812 -5.324 1.00 53.28 91 GLN A N 1
ATOM 743 C CA . GLN A 1 91 ? -0.549 4.221 -4.079 1.00 53.28 91 GLN A CA 1
ATOM 744 C C . GLN A 1 91 ? -2.005 4.576 -4.386 1.00 53.28 91 GLN A C 1
ATOM 746 O O . GLN A 1 91 ? -2.293 5.606 -4.991 1.00 53.28 91 GLN A O 1
ATOM 751 N N . LYS A 1 92 ? -2.926 3.690 -3.988 1.00 65.31 92 LYS A N 1
ATOM 752 C CA . LYS A 1 92 ? -4.363 3.945 -4.100 1.00 65.31 92 LYS A CA 1
ATOM 753 C C . LYS A 1 92 ? -4.649 5.296 -3.433 1.00 65.31 92 LYS A C 1
ATOM 755 O O . LYS A 1 92 ? -4.202 5.480 -2.295 1.00 65.31 92 LYS A O 1
ATOM 760 N N . PRO A 1 93 ? -5.352 6.227 -4.101 1.00 76.38 93 PRO A N 1
ATOM 761 C CA . PRO A 1 93 ? -5.672 7.515 -3.506 1.00 76.38 93 PRO A CA 1
ATOM 762 C C . PRO A 1 93 ? -6.363 7.316 -2.157 1.00 76.38 93 PRO A C 1
ATOM 764 O O . PRO A 1 93 ? -7.284 6.504 -2.044 1.00 76.38 93 PRO A O 1
ATOM 767 N N . GLU A 1 94 ? -5.941 8.062 -1.138 1.00 85.06 94 GLU A N 1
ATOM 768 C CA . GLU A 1 94 ? -6.512 7.968 0.213 1.00 85.06 94 GLU A CA 1
ATOM 769 C C . GLU A 1 94 ? -8.031 8.154 0.207 1.00 85.06 94 GLU A C 1
ATOM 771 O O . GLU A 1 94 ? -8.752 7.430 0.891 1.00 85.06 94 GLU A O 1
ATOM 776 N N . GLU A 1 95 ? -8.527 9.057 -0.640 1.00 84.00 95 GLU A N 1
ATOM 777 C CA . GLU A 1 95 ? -9.955 9.334 -0.771 1.00 84.00 95 GLU A CA 1
ATOM 778 C C . GLU A 1 95 ? -10.744 8.136 -1.322 1.00 84.00 95 GLU A C 1
ATOM 780 O O . GLU A 1 95 ? -11.891 7.919 -0.932 1.00 84.00 95 GLU A O 1
ATOM 785 N N . MET A 1 96 ? -10.127 7.313 -2.177 1.00 87.44 96 MET A N 1
ATOM 786 C CA . MET A 1 96 ? -10.747 6.083 -2.673 1.00 87.44 96 MET A CA 1
ATOM 787 C C . MET A 1 96 ? -10.916 5.072 -1.535 1.00 87.44 96 MET A C 1
ATOM 789 O O . MET A 1 96 ? -12.017 4.569 -1.314 1.00 87.44 96 MET A O 1
ATOM 793 N N . LEU A 1 97 ? -9.842 4.803 -0.786 1.00 92.56 97 LEU A N 1
ATOM 794 C CA . LEU A 1 97 ? -9.884 3.849 0.326 1.00 92.56 97 LEU A CA 1
ATOM 795 C C . LEU A 1 97 ? -10.782 4.334 1.463 1.00 92.56 97 LEU A C 1
ATOM 797 O O . LEU A 1 97 ? -11.522 3.539 2.033 1.00 92.56 97 LEU A O 1
ATOM 801 N N . LYS A 1 98 ? -10.797 5.639 1.740 1.00 94.25 98 LYS A N 1
ATOM 802 C CA . LYS A 1 98 ? -11.726 6.254 2.691 1.00 94.25 98 LYS A CA 1
ATOM 803 C C . LYS A 1 98 ? -13.174 5.969 2.317 1.00 94.25 98 LYS A C 1
ATOM 805 O O . LYS A 1 98 ? -13.924 5.523 3.176 1.00 94.25 98 LYS A O 1
ATOM 810 N N . ARG A 1 99 ? -13.574 6.191 1.060 1.00 95.19 99 ARG A N 1
ATOM 811 C CA . ARG A 1 99 ? -14.951 5.912 0.614 1.00 95.19 99 ARG A CA 1
ATOM 812 C C . ARG A 1 99 ? -15.324 4.448 0.835 1.00 95.19 99 ARG A C 1
ATOM 814 O O . ARG A 1 99 ? -16.377 4.183 1.398 1.00 95.19 99 ARG A O 1
ATOM 821 N N . ILE A 1 100 ? -14.443 3.523 0.452 1.00 95.88 100 ILE A N 1
ATOM 822 C CA . ILE A 1 100 ? -14.673 2.078 0.604 1.00 95.88 100 ILE A CA 1
ATOM 823 C C . ILE A 1 100 ? -14.810 1.700 2.083 1.00 95.88 100 ILE A C 1
ATOM 825 O O . ILE A 1 100 ? -15.794 1.067 2.460 1.00 95.88 100 ILE A O 1
ATOM 829 N N . ILE A 1 101 ? -13.861 2.120 2.925 1.00 97.31 101 ILE A N 1
ATOM 830 C CA . ILE A 1 101 ? -13.846 1.794 4.357 1.00 97.31 101 ILE A CA 1
ATOM 831 C C . ILE A 1 101 ? -15.069 2.389 5.057 1.00 97.31 101 ILE A C 1
ATOM 833 O O . ILE A 1 101 ? -15.738 1.689 5.805 1.00 97.31 101 ILE A O 1
ATOM 837 N N . LEU A 1 102 ? -15.397 3.659 4.803 1.00 96.81 102 LEU A N 1
ATOM 838 C CA . LEU A 1 102 ? -16.544 4.305 5.444 1.00 96.81 102 LEU A CA 1
ATOM 839 C C . LEU A 1 102 ? -17.887 3.713 5.005 1.00 96.81 102 LEU A C 1
ATOM 841 O O . LEU A 1 102 ? -18.815 3.707 5.805 1.00 96.81 102 LEU A O 1
ATOM 845 N N . ALA A 1 103 ? -17.992 3.233 3.764 1.00 97.69 103 ALA A N 1
ATOM 846 C CA . ALA A 1 103 ? -19.212 2.612 3.254 1.00 97.69 103 ALA A CA 1
ATOM 847 C C . ALA A 1 103 ? -19.383 1.148 3.694 1.00 97.69 103 ALA A C 1
ATOM 849 O O . ALA A 1 103 ? -20.503 0.649 3.685 1.00 97.69 103 ALA A O 1
ATOM 850 N N . SER A 1 104 ? -18.292 0.461 4.055 1.00 96.94 104 SER A N 1
ATOM 851 C CA . SER A 1 104 ? -18.282 -0.999 4.261 1.00 96.94 104 SER A CA 1
ATOM 852 C C . SER A 1 104 ? -17.964 -1.425 5.696 1.00 96.94 104 SER A C 1
ATOM 854 O O . SER A 1 104 ? -17.874 -2.620 5.962 1.00 96.94 104 SER A O 1
ATOM 856 N N . SER A 1 105 ? -17.743 -0.481 6.616 1.00 98.00 105 SER A N 1
ATOM 857 C CA . SER A 1 105 ? -17.480 -0.777 8.028 1.00 98.00 105 SER A CA 1
ATOM 858 C C . SER A 1 105 ? -17.911 0.349 8.959 1.00 98.00 105 SER A C 1
ATOM 860 O O . SER A 1 105 ? -17.994 1.520 8.572 1.00 98.00 105 SER A O 1
ATOM 862 N N . ASN A 1 106 ? -18.111 0.009 10.225 1.00 98.19 106 ASN A N 1
ATOM 863 C CA . ASN A 1 106 ? -18.398 0.930 11.313 1.00 98.19 106 ASN A CA 1
ATOM 864 C C . ASN A 1 106 ? -17.136 1.251 12.124 1.00 98.19 106 ASN A C 1
ATOM 866 O O . ASN A 1 106 ? -16.076 0.651 11.953 1.00 98.19 106 ASN A O 1
ATOM 870 N N . LYS A 1 107 ? -17.226 2.249 13.009 1.00 98.12 107 LYS A N 1
ATOM 871 C CA . LYS A 1 107 ? -16.158 2.508 13.987 1.00 98.12 107 LYS A CA 1
ATOM 872 C C . LYS A 1 107 ? -15.993 1.285 14.897 1.00 98.12 107 LYS A C 1
ATOM 874 O O . LYS A 1 107 ? -16.988 0.723 15.337 1.00 98.12 107 LYS A O 1
ATOM 879 N N . GLY A 1 108 ? -14.752 0.918 15.200 1.00 98.12 108 GLY A N 1
ATOM 880 C CA . GLY A 1 108 ? -14.407 -0.261 16.002 1.00 98.12 108 GLY A CA 1
ATOM 881 C C . GLY A 1 108 ? -14.220 -1.554 15.200 1.00 98.12 108 GLY A C 1
ATOM 882 O O . GLY A 1 108 ? -13.490 -2.431 15.663 1.00 98.12 108 GLY A O 1
ATOM 883 N N . ASP A 1 109 ? -14.780 -1.650 13.989 1.00 98.50 109 ASP A N 1
ATOM 884 C CA . ASP A 1 109 ? -14.597 -2.816 13.116 1.00 98.50 109 ASP A CA 1
ATOM 885 C C . ASP A 1 109 ? -13.126 -3.001 12.713 1.00 98.50 109 ASP A C 1
ATOM 887 O O . ASP A 1 109 ? -12.323 -2.062 12.756 1.00 98.50 109 ASP A O 1
ATOM 891 N N . ILE A 1 110 ? -12.778 -4.219 12.288 1.00 98.38 110 ILE A N 1
ATOM 892 C CA . ILE A 1 110 ? -11.440 -4.576 11.805 1.00 98.38 110 ILE A CA 1
ATOM 893 C C . ILE A 1 110 ? -11.420 -4.571 10.273 1.00 98.38 110 ILE A C 1
ATOM 895 O O . ILE A 1 110 ? -12.218 -5.251 9.631 1.00 98.38 110 ILE A O 1
ATOM 899 N N . VAL A 1 111 ? -10.461 -3.854 9.686 1.00 98.12 111 VAL A N 1
ATOM 900 C CA . VAL A 1 111 ? -10.172 -3.885 8.244 1.00 98.12 111 VAL A CA 1
ATOM 901 C C . VAL A 1 111 ? -8.931 -4.741 7.981 1.00 98.12 111 VAL A C 1
ATOM 903 O O . VAL A 1 111 ? -7.849 -4.424 8.472 1.00 98.12 111 VAL A O 1
ATOM 906 N N . LEU A 1 112 ? -9.076 -5.804 7.188 1.00 97.81 112 LEU A N 1
ATOM 907 C CA . LEU A 1 112 ? -7.969 -6.660 6.751 1.00 97.81 112 LEU A CA 1
ATOM 908 C C . LEU A 1 112 ? -7.486 -6.254 5.353 1.00 97.81 112 LEU A C 1
ATOM 910 O O . LEU A 1 112 ? -8.280 -6.203 4.416 1.00 97.81 112 LEU A O 1
ATOM 914 N N . ASP A 1 113 ? -6.180 -6.039 5.209 1.00 96.31 113 ASP A N 1
ATOM 915 C CA . ASP A 1 113 ? -5.509 -5.891 3.916 1.00 96.31 113 ASP A CA 1
ATOM 916 C C . ASP A 1 113 ? -4.361 -6.911 3.788 1.00 96.31 113 ASP A C 1
ATOM 918 O O . ASP A 1 113 ? -3.305 -6.723 4.400 1.00 96.31 113 ASP A O 1
ATOM 922 N N . PRO A 1 114 ? -4.537 -8.005 3.023 1.00 96.88 114 PRO A N 1
ATOM 923 C CA . PRO A 1 114 ? -3.502 -9.024 2.873 1.00 96.88 114 PRO A CA 1
ATOM 924 C C . PRO A 1 114 ? -2.344 -8.595 1.952 1.00 96.88 114 PRO A C 1
ATOM 926 O O . PRO A 1 114 ? -1.368 -9.333 1.845 1.00 96.88 114 PRO A O 1
ATOM 929 N N . PHE A 1 115 ? -2.448 -7.436 1.288 1.00 94.56 115 PHE A N 1
ATOM 930 C CA . PHE A 1 115 ? -1.439 -6.892 0.374 1.00 94.56 115 PHE A CA 1
ATOM 931 C C . PHE A 1 115 ? -1.224 -5.402 0.665 1.00 94.56 115 PHE A C 1
ATOM 933 O O . PHE A 1 115 ? -1.479 -4.527 -0.171 1.00 94.56 115 PHE A O 1
ATOM 940 N N . LEU A 1 116 ? -0.799 -5.123 1.897 1.00 93.25 116 LEU A N 1
ATOM 941 C CA . LEU A 1 116 ? -0.826 -3.797 2.502 1.00 93.25 116 LEU A CA 1
ATOM 942 C C . LEU A 1 116 ? 0.002 -2.755 1.726 1.00 93.25 116 LEU A C 1
ATOM 944 O O . LEU A 1 116 ? -0.343 -1.562 1.732 1.00 93.25 116 LEU A O 1
ATOM 948 N N . GLY A 1 117 ? 1.091 -3.169 1.073 1.00 91.12 117 GLY A N 1
ATOM 949 C CA . GLY A 1 117 ? 2.006 -2.283 0.364 1.00 91.12 117 GLY A CA 1
ATOM 950 C C . GLY A 1 117 ? 2.469 -1.134 1.258 1.00 91.12 117 GLY A C 1
ATOM 951 O O . GLY A 1 117 ? 2.913 -1.328 2.384 1.00 91.12 117 GLY A O 1
ATOM 952 N N . SER A 1 118 ? 2.300 0.106 0.790 1.00 88.81 118 SER A N 1
ATOM 953 C CA . SER A 1 118 ? 2.712 1.312 1.524 1.00 88.81 118 SER A CA 1
ATOM 954 C C . SER A 1 118 ? 1.845 1.675 2.745 1.00 88.81 118 SER A C 1
ATOM 956 O O . SER A 1 118 ? 1.978 2.784 3.266 1.00 88.81 118 SER A O 1
ATOM 958 N N . GLY A 1 119 ? 0.893 0.833 3.160 1.00 93.25 119 GLY A N 1
ATOM 959 C CA . GLY A 1 119 ? 0.118 1.054 4.387 1.00 93.25 119 GLY A CA 1
ATOM 960 C C . GLY A 1 119 ? -1.088 1.987 4.269 1.00 93.25 119 GLY A C 1
ATOM 961 O O . GLY A 1 119 ? -1.57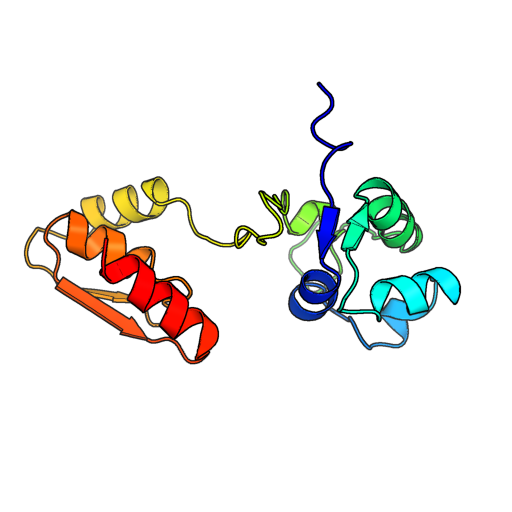9 2.468 5.289 1.00 93.25 119 GLY A O 1
ATOM 962 N N . THR A 1 120 ? -1.584 2.292 3.064 1.00 93.00 120 THR A N 1
ATOM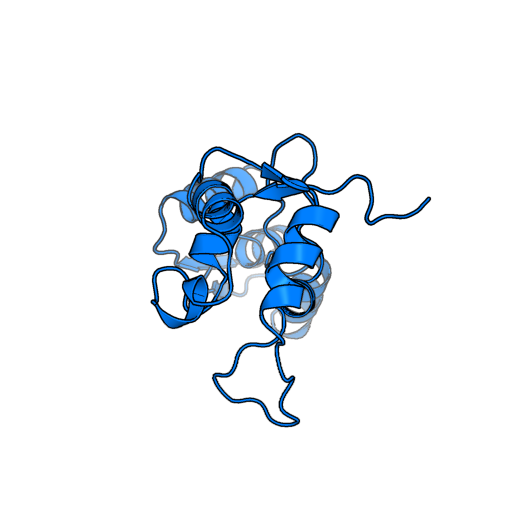 963 C CA . THR A 1 120 ? -2.680 3.271 2.907 1.00 93.00 120 THR A CA 1
ATOM 964 C C . THR A 1 120 ? -3.981 2.794 3.559 1.00 93.00 120 THR A C 1
ATOM 966 O O . THR A 1 120 ? -4.648 3.587 4.222 1.00 93.00 120 THR A O 1
ATOM 969 N N . THR A 1 121 ? -4.324 1.508 3.436 1.00 95.88 121 THR A N 1
ATOM 970 C CA . THR A 1 121 ? -5.542 0.934 4.035 1.00 95.88 121 THR A CA 1
ATOM 971 C C . THR A 1 121 ? -5.513 1.032 5.559 1.00 95.88 121 THR A C 1
ATOM 973 O O . THR A 1 121 ? -6.444 1.569 6.156 1.00 95.88 121 THR A 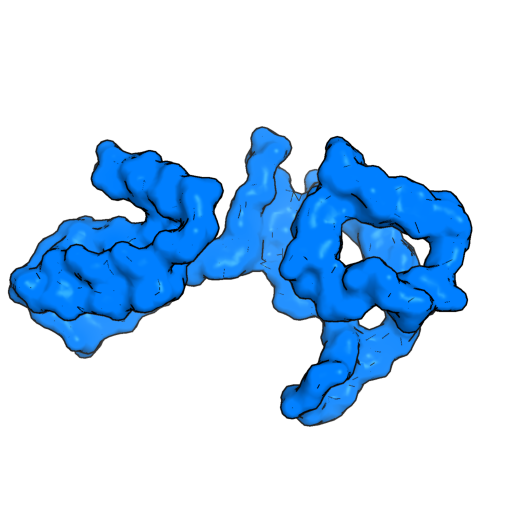O 1
ATOM 976 N N . ALA A 1 122 ? -4.402 0.614 6.176 1.00 96.38 122 ALA A N 1
ATOM 977 C CA . ALA A 1 122 ? -4.162 0.721 7.616 1.00 96.38 122 ALA A CA 1
ATOM 978 C C . ALA A 1 122 ? -4.244 2.169 8.122 1.00 96.38 122 ALA A C 1
ATOM 980 O O . ALA A 1 122 ? -4.922 2.451 9.111 1.00 96.38 122 ALA A O 1
ATOM 981 N N . TYR A 1 123 ? -3.608 3.104 7.405 1.00 95.88 123 TYR A N 1
ATOM 982 C CA . TYR A 1 123 ? -3.604 4.523 7.764 1.00 95.88 123 TYR A CA 1
ATOM 983 C C . TYR A 1 123 ? -5.023 5.092 7.822 1.00 95.88 123 TYR A C 1
ATOM 985 O O . TYR A 1 123 ? -5.406 5.736 8.799 1.00 95.88 123 TYR A O 1
ATOM 993 N N . ILE A 1 124 ? -5.818 4.828 6.784 1.00 96.31 124 ILE A N 1
ATOM 994 C CA . ILE A 1 124 ? -7.189 5.326 6.688 1.00 96.31 124 ILE A CA 1
ATOM 995 C C . ILE A 1 124 ? -8.093 4.636 7.711 1.00 96.31 124 ILE A C 1
ATOM 997 O O . ILE A 1 124 ? -8.864 5.322 8.381 1.00 96.31 124 ILE A O 1
ATOM 1001 N N . ALA A 1 125 ? -7.967 3.320 7.901 1.00 97.25 125 ALA A N 1
ATOM 1002 C CA . ALA A 1 125 ? -8.706 2.596 8.933 1.00 97.25 125 ALA A CA 1
ATOM 1003 C C . ALA A 1 125 ? -8.458 3.209 10.325 1.00 97.25 125 ALA A C 1
ATOM 1005 O O . ALA A 1 125 ? -9.414 3.652 10.968 1.00 97.25 125 ALA A O 1
ATOM 1006 N N . LYS A 1 126 ? -7.186 3.368 10.726 1.00 96.62 126 LYS A N 1
ATOM 1007 C CA . LYS A 1 126 ? -6.783 4.022 11.985 1.00 96.62 126 LYS A CA 1
ATOM 1008 C C . LYS A 1 126 ? -7.375 5.428 12.102 1.00 96.62 126 LYS A C 1
ATOM 1010 O O . LYS A 1 126 ? -8.031 5.746 13.092 1.00 96.62 126 LYS A O 1
ATOM 1015 N N . LYS A 1 127 ? -7.186 6.265 11.074 1.00 96.44 127 LYS A N 1
ATOM 1016 C CA . LYS A 1 127 ? -7.638 7.668 11.049 1.00 96.44 127 LYS A CA 1
ATOM 1017 C C . LYS A 1 127 ? -9.143 7.816 11.266 1.00 96.44 127 LYS A C 1
ATOM 1019 O O . LYS A 1 127 ? -9.578 8.789 11.875 1.00 96.44 127 LYS A O 1
ATOM 1024 N N . TYR A 1 128 ? -9.935 6.862 10.784 1.00 97.06 128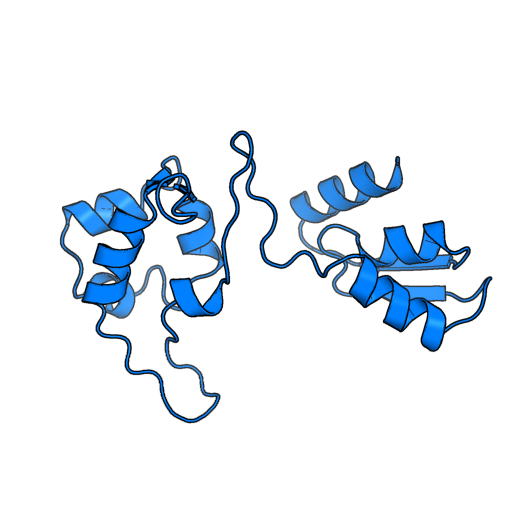 TYR A N 1
ATOM 1025 C CA . TYR A 1 128 ? -11.389 6.878 10.922 1.00 97.06 128 TYR A CA 1
ATOM 1026 C C . TYR A 1 128 ? -11.909 5.967 12.044 1.00 97.06 128 TYR A C 1
ATOM 1028 O O . TYR A 1 128 ? -13.106 5.681 12.089 1.00 97.06 128 TYR A O 1
AT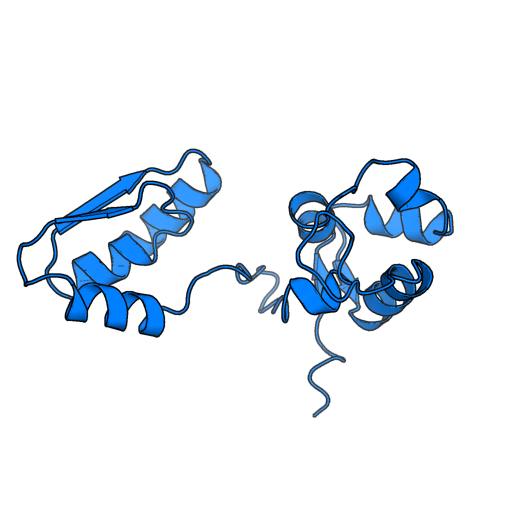OM 1036 N N . GLY A 1 129 ? -11.053 5.545 12.977 1.00 97.38 129 GLY A N 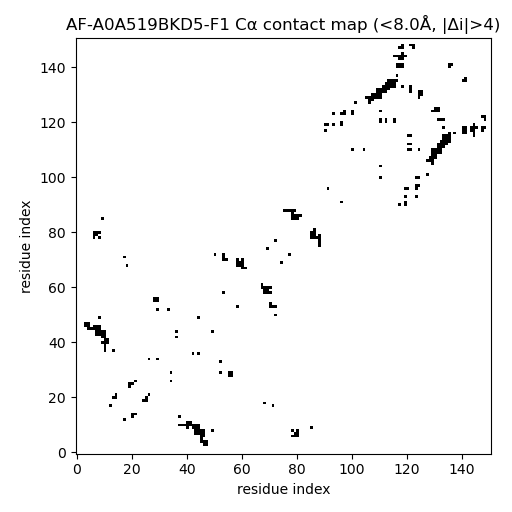1
ATOM 1037 C CA . GLY A 1 129 ? -11.463 4.818 14.179 1.00 97.38 129 GLY A CA 1
ATOM 1038 C C . GLY A 1 129 ? -11.855 3.363 13.924 1.00 97.38 129 GLY A C 1
ATOM 1039 O O . GLY A 1 129 ? -12.769 2.861 14.573 1.00 97.38 129 GLY A O 1
ATOM 1040 N N . ARG A 1 130 ? -11.217 2.708 12.951 1.00 98.31 130 ARG A N 1
ATOM 1041 C CA . ARG A 1 130 ? -11.272 1.256 12.740 1.00 98.31 130 ARG A CA 1
ATOM 1042 C C . ARG A 1 130 ? -9.974 0.627 13.231 1.00 98.31 130 ARG A C 1
ATOM 1044 O O . ARG A 1 130 ? -8.900 1.225 13.126 1.00 98.31 130 ARG A O 1
ATOM 1051 N N . ASN A 1 131 ? -10.085 -0.599 13.712 1.00 98.19 131 ASN A N 1
ATOM 1052 C CA . ASN A 1 131 ? -8.945 -1.483 13.889 1.00 98.19 131 ASN A CA 1
ATOM 1053 C C . ASN A 1 131 ? -8.495 -2.004 12.515 1.00 98.19 131 ASN A C 1
ATOM 1055 O O . ASN A 1 131 ? -9.245 -1.951 11.536 1.00 98.19 131 ASN A O 1
ATOM 1059 N N . TRP A 1 132 ? -7.268 -2.503 12.410 1.00 97.75 132 TRP A N 1
ATOM 1060 C CA . TRP A 1 132 ? -6.759 -3.005 11.137 1.00 97.75 132 TRP A CA 1
ATOM 1061 C C . TRP A 1 132 ? -5.738 -4.123 11.316 1.00 97.75 132 TRP A C 1
ATOM 1063 O O . TRP A 1 132 ? -5.049 -4.196 12.331 1.00 97.75 132 TRP A O 1
ATOM 1073 N N . ILE A 1 133 ? -5.649 -4.975 10.297 1.00 98.06 133 ILE A N 1
ATOM 1074 C CA . ILE A 1 133 ? -4.616 -5.997 10.136 1.00 98.06 133 ILE A CA 1
ATOM 1075 C C . ILE A 1 133 ? -4.074 -5.851 8.719 1.00 98.06 133 ILE A C 1
ATOM 1077 O O . ILE A 1 133 ? -4.840 -5.830 7.757 1.00 98.06 133 ILE A O 1
ATOM 1081 N N . GLY A 1 134 ? -2.760 -5.722 8.588 1.00 96.62 134 GLY A N 1
ATOM 1082 C CA . GLY A 1 134 ? -2.100 -5.578 7.299 1.00 96.62 134 GLY A CA 1
ATOM 1083 C C . GLY A 1 134 ? -0.970 -6.586 7.154 1.00 96.62 134 GLY A C 1
ATOM 1084 O O . GLY A 1 134 ? -0.191 -6.758 8.090 1.00 96.62 134 GLY A O 1
ATOM 1085 N N . ILE A 1 135 ? -0.889 -7.241 5.999 1.00 97.50 135 ILE A N 1
ATOM 1086 C CA . ILE A 1 135 ? 0.165 -8.206 5.670 1.00 97.50 135 ILE A CA 1
ATOM 1087 C C . ILE A 1 135 ? 0.941 -7.669 4.469 1.00 97.50 135 ILE A C 1
ATOM 1089 O O . ILE A 1 135 ? 0.348 -7.220 3.491 1.00 97.50 135 ILE A O 1
ATOM 1093 N N . GLU A 1 136 ? 2.267 -7.697 4.555 1.00 95.38 136 GLU A N 1
ATOM 1094 C CA . GLU A 1 136 ? 3.164 -7.322 3.466 1.00 95.38 136 GLU A CA 1
ATOM 1095 C C . GLU A 1 136 ? 4.421 -8.192 3.523 1.00 95.38 136 GLU A C 1
ATOM 1097 O O . GLU A 1 136 ? 4.976 -8.423 4.598 1.00 95.38 136 GLU A O 1
ATOM 1102 N N . GLN A 1 137 ? 4.849 -8.694 2.367 1.00 94.12 137 GLN A N 1
ATOM 1103 C CA . GLN A 1 137 ? 5.995 -9.590 2.250 1.00 94.12 137 GLN A CA 1
ATOM 1104 C C . GLN A 1 137 ? 7.298 -8.812 2.030 1.00 94.12 137 GLN A C 1
ATOM 1106 O O . GLN A 1 137 ? 8.360 -9.232 2.499 1.00 94.12 137 GLN A O 1
ATOM 1111 N N . ASP A 1 138 ? 7.241 -7.685 1.320 1.00 87.88 138 ASP A N 1
ATOM 1112 C CA . ASP A 1 138 ? 8.422 -6.882 1.024 1.00 87.88 138 ASP A CA 1
ATOM 1113 C C . ASP A 1 138 ? 8.802 -5.987 2.212 1.00 87.88 138 ASP A C 1
ATOM 1115 O O . ASP A 1 138 ? 8.083 -5.068 2.616 1.00 87.88 138 ASP A O 1
ATOM 1119 N N . LYS A 1 139 ? 10.008 -6.208 2.738 1.00 86.94 139 LYS A N 1
ATOM 1120 C CA . LYS A 1 139 ? 10.561 -5.452 3.868 1.00 86.94 139 LYS A CA 1
ATOM 1121 C C . LYS A 1 139 ? 10.678 -3.949 3.593 1.00 86.94 139 LYS A C 1
ATOM 1123 O O . LYS A 1 139 ? 10.642 -3.166 4.542 1.00 86.94 139 LYS A O 1
ATOM 1128 N N . GLN A 1 140 ? 10.854 -3.524 2.343 1.00 82.19 140 GLN A N 1
ATOM 1129 C CA . GLN A 1 140 ? 10.890 -2.103 1.993 1.00 82.19 140 GLN A CA 1
ATOM 1130 C C . GLN A 1 140 ? 9.508 -1.464 2.152 1.00 82.19 140 GLN A C 1
ATOM 1132 O O . GLN A 1 140 ? 9.397 -0.400 2.764 1.00 82.19 140 GLN A O 1
ATOM 1137 N N . TYR A 1 141 ? 8.448 -2.128 1.683 1.00 83.56 141 TYR A N 1
ATOM 1138 C CA . TYR A 1 141 ? 7.077 -1.638 1.852 1.00 83.56 141 TYR A CA 1
ATOM 1139 C C . TYR A 1 141 ? 6.624 -1.674 3.311 1.00 83.56 141 TYR A C 1
ATOM 1141 O O . TYR A 1 141 ? 5.991 -0.715 3.754 1.00 83.56 141 TYR A O 1
ATOM 1149 N N . VAL A 1 142 ? 7.040 -2.685 4.085 1.00 90.25 142 VAL A N 1
ATOM 1150 C CA . VAL A 1 142 ? 6.817 -2.726 5.542 1.00 90.25 142 VAL A CA 1
ATOM 1151 C C . VAL A 1 142 ? 7.368 -1.466 6.214 1.00 90.25 142 VAL A C 1
ATOM 1153 O O . VAL A 1 142 ? 6.625 -0.781 6.913 1.00 90.25 142 VAL A O 1
ATOM 1156 N N . LYS A 1 143 ? 8.624 -1.088 5.941 1.00 87.00 143 LYS A N 1
ATOM 1157 C CA . LYS A 1 143 ? 9.226 0.134 6.510 1.00 87.00 143 LYS A CA 1
ATOM 1158 C C . LYS A 1 143 ? 8.446 1.396 6.135 1.00 87.00 143 LYS A C 1
ATOM 1160 O O . LYS A 1 143 ? 8.185 2.240 6.989 1.00 87.00 143 LYS A O 1
ATOM 1165 N N . ILE A 1 144 ? 8.030 1.514 4.872 1.00 87.94 144 ILE A N 1
ATOM 1166 C CA . ILE A 1 144 ? 7.223 2.651 4.399 1.00 87.94 144 ILE A CA 1
ATOM 1167 C C . ILE A 1 144 ? 5.872 2.706 5.132 1.00 87.94 144 ILE A C 1
ATOM 1169 O O . ILE A 1 144 ? 5.421 3.787 5.525 1.00 87.94 144 ILE A O 1
ATOM 1173 N N . ALA A 1 145 ? 5.220 1.558 5.326 1.00 91.00 145 ALA A N 1
ATOM 1174 C CA . ALA A 1 145 ? 3.960 1.460 6.055 1.00 91.00 145 ALA A CA 1
ATOM 1175 C C . ALA A 1 145 ? 4.133 1.834 7.538 1.00 91.00 145 ALA A C 1
ATOM 1177 O O . ALA A 1 145 ? 3.341 2.619 8.061 1.00 91.00 145 ALA A O 1
ATOM 1178 N N . GLU A 1 146 ? 5.189 1.350 8.197 1.00 92.75 146 GLU A N 1
ATOM 1179 C CA . GLU A 1 146 ? 5.528 1.689 9.586 1.00 92.75 146 GLU A CA 1
ATOM 1180 C C . GLU A 1 146 ? 5.770 3.190 9.770 1.00 92.75 146 GLU A C 1
ATOM 1182 O O . GLU A 1 146 ? 5.222 3.804 10.688 1.00 92.75 146 GLU A O 1
ATOM 1187 N N . GLU A 1 147 ? 6.550 3.814 8.885 1.00 89.81 147 GLU A N 1
ATOM 1188 C CA . GLU A 1 147 ? 6.771 5.264 8.900 1.00 89.81 147 GLU A CA 1
ATOM 1189 C C . GLU A 1 147 ? 5.467 6.042 8.716 1.00 89.81 147 GLU A C 1
ATOM 1191 O O . GLU A 1 147 ? 5.234 7.044 9.397 1.00 89.81 147 GLU A O 1
ATOM 1196 N N . ARG A 1 148 ? 4.581 5.573 7.831 1.00 90.31 148 ARG A N 1
ATOM 1197 C CA . ARG A 1 148 ? 3.256 6.172 7.642 1.00 90.31 148 ARG A CA 1
ATOM 1198 C C . ARG A 1 148 ? 2.394 6.057 8.901 1.00 90.31 148 ARG A C 1
ATOM 1200 O O . ARG A 1 148 ? 1.670 7.003 9.193 1.00 90.31 148 ARG A O 1
ATOM 1207 N N . MET A 1 149 ? 2.474 4.956 9.652 1.00 89.62 149 MET A N 1
ATOM 1208 C CA . MET A 1 149 ? 1.685 4.755 10.880 1.00 89.62 149 MET A CA 1
ATOM 1209 C C . MET A 1 149 ? 2.101 5.657 12.049 1.00 89.62 149 MET A C 1
ATOM 1211 O O . MET A 1 149 ? 1.310 5.824 12.983 1.00 89.62 149 MET A O 1
ATOM 1215 N N . LYS A 1 150 ? 3.313 6.227 12.008 1.00 88.88 150 LYS A N 1
ATOM 1216 C CA . LYS A 1 150 ? 3.813 7.189 13.006 1.00 88.88 150 LYS A CA 1
ATOM 1217 C C . LYS A 1 150 ? 3.220 8.594 12.842 1.00 88.88 150 LYS A C 1
ATOM 1219 O O . LYS A 1 150 ? 3.383 9.412 13.742 1.00 88.88 150 LYS A O 1
ATOM 1224 N N . LYS A 1 151 ? 2.567 8.867 11.709 1.00 74.38 151 LYS A N 1
ATOM 1225 C CA . LYS A 1 151 ? 1.790 10.089 11.466 1.00 74.38 151 LYS A CA 1
ATOM 1226 C C . LYS A 1 151 ? 0.398 9.984 12.091 1.00 74.38 151 LYS A C 1
ATOM 1228 O O . LYS A 1 151 ? -0.153 11.061 12.386 1.00 74.38 151 LYS A O 1
#

InterPro domains:
  IPR001091 Restriction/modification DNA-methyltransferase [PR00508] (88-105)
  IPR001091 Restriction/modification DNA-me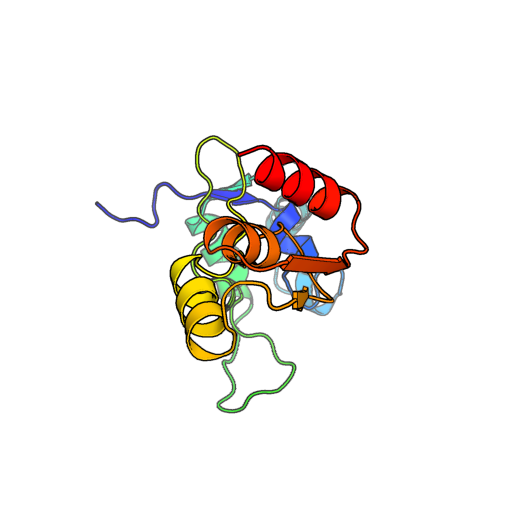thyltransferase [PR00508] (107-125)
  IPR001091 Restriction/modification DNA-methyltransferase [PR00508] (130-150)
  IPR002941 DNA methylase N-4/N-6 [PF01555] (74-147)
  IPR029063 S-adenosyl-L-methionine-dependent methyltransferase superfamily [G3DSA:3.40.50.150] (4-151)
  IPR029063 S-adenosyl-L-methionine-dependent methyltransferase superfamily [SSF53335] (55-150)

Organism: NCBI:txid2597226

Radius of gyration: 18.77 Å; Cα contacts (8 Å, |Δi|>4): 183; chains: 1; bounding box: 42×36×48 Å

Solvent-accessible surface area (backbone atoms only — not comparable to full-atom values): 9120 Å² total; per-residue (Å²): 129,74,78,59,83,81,35,47,42,53,22,50,53,45,58,78,70,40,89,52,61,95,36,69,85,62,48,74,73,55,53,71,70,56,48,58,58,50,70,36,54,90,44,69,41,47,43,68,60,49,48,55,60,56,56,61,63,65,57,70,73,66,99,58,100,59,105,64,62,55,51,57,76,74,70,51,58,70,62,50,55,58,95,93,37,78,49,64,64,78,64,70,55,66,69,59,53,44,53,52,49,64,75,74,49,58,73,68,40,74,47,79,34,82,72,32,49,65,27,59,67,52,46,46,30,50,76,65,46,22,40,63,48,73,35,66,86,52,69,68,32,45,52,47,18,54,60,54,66,74,108

Nearest PDB structures (foldseek):
  8urk-assembly1_B  TM=9.044E-01  e=4.806E-05  Burkholderia cenocepacia
  5hek-assembly2_A  TM=9.677E-01  e=1.284E-04  Helicobacter pylori 26695
  5hek-assembly3_D  TM=9.688E-01  e=2.522E-04  Helicobacter pylori 26695
  5hfj-assembly2_C  TM=7.085E-01  e=3.759E-05  Helicobacter pylori 26695
  5hfj-assembly1_A  TM=6.731E-01  e=2.372E-04  Helicobacter pylori 26695

Foldseek 3Di:
DPPQQPAKAQLLCCVPPFPQVVHCLLPVQPDPVLVVQSPPRVDIGGSVSLCVSLVSSVQDDDPDPDPGGDSVCVVLPDQDDDPNDGPPSPPDPLVVLLVVDVVPDDAAAEAEAADCFLQSNVLSCVVRRYHYDYHHDDPVSVVNNVVSNVD